Protein AF-M6RD42-F1 (afdb_monomer_lite)

Organism: NCBI:txid1049910

Secondary structure (DSSP, 8-state):
-GGGGGGGSSHHHHHHHHHHHHHHHHHTTT------HHHHHTTTTTSTTGGGGGTTS-EEEEEEEEEGGGHHHHHHHHHHHHHHTT--EEEEEEEEE-----TT-SSSHHHHSS-EEEEEEEEE----

Radius of gyration: 17.09 Å; chains: 1; bounding box: 38×35×44 Å

pLDDT: mean 79.34, std 12.94, range [37.78, 94.69]

Foldseek 3Di:
DLVVCLVLLDDVSLVVVVVVVVVCCVVCPPDDDDDDPCCVVPVPPVDPPNLCSLPPFHKDKDKDKAFPVCVVVVVVVVCVVCVVVVWDFSDKDKDKAADDPDDPPPHDCVPHVHIMMMMITITRPPDD

Sequence (128 aa):
MWIFMLPFANNLGMRFVNFAKFISGYLTNNKPYLQGHAEYAFLLDYVPNWKFMYKPGSMIQYQSFIPKENAVDAFSEILRICQKRGIITWLAVFKKHKPDSFLLTHVIRRLFNGDGFSSNFYKSKKTL

Structure (mmCIF, N/CA/C/O backbone):
data_AF-M6RD42-F1
#
_entry.id   AF-M6RD42-F1
#
loop_
_atom_site.group_PDB
_atom_site.id
_atom_site.type_symbol
_atom_site.label_atom_id
_atom_site.label_alt_id
_atom_site.label_comp_id
_atom_site.label_asym_id
_atom_site.label_entity_id
_atom_site.label_seq_id
_atom_site.pdbx_PDB_ins_code
_atom_site.Cartn_x
_atom_site.Cartn_y
_atom_site.Cartn_z
_atom_site.occupancy
_atom_site.B_iso_or_equiv
_atom_site.auth_seq_id
_atom_site.auth_comp_id
_atom_site.auth_asym_id
_atom_site.auth_atom_id
_atom_site.pdbx_PDB_model_num
ATOM 1 N N . MET A 1 1 ? 17.470 -5.823 9.401 1.00 77.19 1 MET A N 1
ATOM 2 C CA . MET A 1 1 ? 16.808 -4.977 8.378 1.00 77.19 1 MET A CA 1
ATOM 3 C C . MET A 1 1 ? 15.378 -4.592 8.754 1.00 77.19 1 MET A C 1
ATOM 5 O O . MET A 1 1 ? 15.160 -3.408 8.951 1.00 77.19 1 MET A O 1
ATOM 9 N N . TRP A 1 2 ? 14.422 -5.516 8.937 1.00 84.25 2 TRP A N 1
ATOM 10 C CA . TRP A 1 2 ? 13.022 -5.145 9.257 1.00 84.25 2 TRP A CA 1
ATOM 11 C C . TRP A 1 2 ? 12.836 -4.369 10.580 1.00 84.25 2 TRP A C 1
ATOM 13 O O . TRP A 1 2 ? 11.908 -3.578 10.696 1.00 84.25 2 TRP A O 1
ATOM 23 N N . ILE A 1 3 ? 13.737 -4.533 11.558 1.00 86.75 3 ILE A N 1
ATOM 24 C CA . ILE A 1 3 ? 13.733 -3.778 12.829 1.00 86.75 3 ILE A CA 1
ATOM 25 C C . ILE A 1 3 ? 13.782 -2.262 12.579 1.00 86.75 3 ILE A C 1
ATOM 27 O O . ILE A 1 3 ? 13.112 -1.506 13.273 1.00 86.75 3 ILE A O 1
ATOM 31 N N . PHE A 1 4 ? 14.483 -1.810 11.533 1.00 87.19 4 PHE A N 1
ATOM 32 C CA . PHE A 1 4 ? 14.530 -0.391 11.160 1.00 87.19 4 PHE A CA 1
ATOM 33 C C . PHE A 1 4 ? 13.194 0.140 10.623 1.00 87.19 4 PHE A C 1
ATOM 35 O O . PHE A 1 4 ? 13.001 1.348 10.555 1.00 87.19 4 PHE A O 1
ATOM 42 N N . MET A 1 5 ? 12.248 -0.739 10.276 1.00 85.31 5 MET A N 1
ATOM 43 C CA . MET A 1 5 ? 10.886 -0.348 9.909 1.00 85.31 5 MET A CA 1
ATOM 44 C C . MET A 1 5 ? 10.000 -0.106 11.139 1.00 85.31 5 MET A C 1
ATOM 46 O O . MET A 1 5 ? 8.977 0.564 11.019 1.00 85.31 5 MET A O 1
ATOM 50 N N . LEU A 1 6 ? 10.366 -0.623 12.322 1.00 84.56 6 LEU A N 1
ATOM 51 C CA . LEU A 1 6 ? 9.549 -0.523 13.539 1.00 84.56 6 LEU A CA 1
ATOM 52 C C . LEU A 1 6 ? 9.245 0.918 13.977 1.00 84.56 6 LEU A C 1
ATOM 54 O O . LEU A 1 6 ? 8.080 1.177 14.289 1.00 84.56 6 LEU A O 1
ATOM 58 N N . PRO A 1 7 ? 10.198 1.875 13.950 1.00 85.81 7 PRO A N 1
ATOM 59 C CA . PRO A 1 7 ? 9.907 3.274 14.276 1.00 85.81 7 PRO A CA 1
ATOM 60 C C . PRO A 1 7 ? 8.851 3.897 13.355 1.00 85.81 7 PRO A C 1
ATOM 62 O O . PRO A 1 7 ? 8.127 4.803 13.762 1.00 85.81 7 PRO A O 1
ATOM 65 N N . PHE A 1 8 ? 8.724 3.383 12.128 1.00 85.38 8 PHE A N 1
ATOM 66 C CA . PHE A 1 8 ? 7.752 3.843 11.139 1.00 85.38 8 PHE A CA 1
ATOM 67 C C . PHE A 1 8 ? 6.445 3.039 11.156 1.00 85.38 8 PHE A C 1
ATOM 69 O O . PHE A 1 8 ? 5.462 3.474 10.560 1.00 85.38 8 PHE A O 1
ATOM 76 N N . ALA A 1 9 ? 6.392 1.906 11.868 1.00 83.56 9 ALA A N 1
ATOM 77 C CA . ALA A 1 9 ? 5.231 1.020 11.977 1.00 83.56 9 ALA A CA 1
ATOM 78 C C . ALA A 1 9 ? 4.161 1.569 12.946 1.00 83.56 9 ALA A C 1
ATOM 80 O O . ALA A 1 9 ? 3.707 0.898 13.880 1.00 83.56 9 ALA A O 1
ATOM 81 N N . ASN A 1 10 ? 3.770 2.823 12.742 1.00 84.69 10 ASN A N 1
ATOM 82 C CA . ASN A 1 10 ? 2.680 3.519 13.415 1.00 84.69 10 ASN A CA 1
ATOM 83 C C . ASN A 1 10 ? 2.067 4.553 12.454 1.00 84.69 10 ASN A C 1
ATOM 85 O O . ASN A 1 10 ? 2.589 4.807 11.370 1.00 84.69 10 ASN A O 1
ATOM 89 N N . ASN A 1 11 ? 0.948 5.161 12.846 1.00 83.88 11 ASN A N 1
ATOM 90 C CA . ASN A 1 11 ? 0.191 6.040 11.952 1.00 83.88 11 ASN A CA 1
ATOM 91 C C . ASN A 1 11 ? 0.957 7.305 11.550 1.00 83.88 11 ASN A C 1
ATOM 93 O O . ASN A 1 11 ? 0.844 7.735 10.405 1.00 83.88 11 ASN A O 1
ATOM 97 N N . LEU A 1 12 ? 1.732 7.900 12.460 1.00 87.56 12 LEU A N 1
ATOM 98 C CA . LEU A 1 12 ? 2.526 9.090 12.151 1.00 87.56 12 LEU A CA 1
ATOM 99 C C . LEU A 1 12 ? 3.671 8.730 11.204 1.00 87.56 12 LEU A C 1
ATOM 101 O O . LEU A 1 12 ? 3.803 9.342 10.148 1.00 87.56 12 LEU A O 1
ATOM 105 N N . GLY A 1 13 ? 4.425 7.678 11.527 1.00 88.62 13 GLY A N 1
ATOM 106 C CA . GLY A 1 13 ? 5.510 7.164 10.695 1.00 88.62 13 GLY A CA 1
ATOM 107 C C . GLY A 1 13 ? 5.053 6.835 9.274 1.00 88.62 13 GLY A C 1
ATOM 108 O O . GLY A 1 13 ? 5.639 7.326 8.313 1.00 88.62 13 GLY A O 1
ATOM 109 N N . MET A 1 14 ? 3.949 6.099 9.122 1.00 87.06 14 MET A N 1
ATOM 110 C CA . MET A 1 14 ? 3.400 5.768 7.802 1.00 87.06 14 MET A CA 1
ATOM 111 C C . MET A 1 14 ? 2.906 6.996 7.026 1.00 87.06 14 MET A C 1
ATOM 113 O O . MET A 1 14 ? 3.030 7.028 5.802 1.00 87.06 14 MET A O 1
ATOM 117 N N . ARG A 1 15 ? 2.390 8.034 7.703 1.00 88.50 15 ARG A N 1
ATOM 118 C CA . ARG A 1 15 ? 2.057 9.314 7.050 1.00 88.50 15 ARG A CA 1
ATOM 119 C C . ARG A 1 15 ? 3.306 9.996 6.497 1.00 88.50 15 ARG A C 1
ATOM 121 O O . ARG A 1 15 ? 3.267 10.449 5.356 1.00 88.50 15 ARG A O 1
ATOM 128 N N . PHE A 1 16 ? 4.404 10.017 7.254 1.00 92.25 16 PHE A N 1
ATOM 129 C CA . PHE A 1 16 ? 5.681 10.552 6.774 1.00 92.25 16 PHE A CA 1
ATOM 130 C C . PHE A 1 16 ? 6.237 9.747 5.598 1.00 92.25 16 PHE A C 1
ATOM 132 O O . PHE A 1 16 ? 6.650 10.340 4.606 1.00 92.25 16 PHE A O 1
ATOM 139 N N . VAL A 1 17 ? 6.188 8.412 5.660 1.00 89.62 17 VAL A N 1
ATOM 140 C CA . VAL A 1 17 ? 6.621 7.542 4.553 1.00 89.62 17 VAL A CA 1
ATOM 141 C C . VAL A 1 17 ? 5.811 7.821 3.283 1.00 89.62 17 VAL A C 1
ATOM 143 O O . VAL A 1 17 ? 6.396 8.002 2.215 1.00 89.62 17 VAL A O 1
ATOM 146 N N . ASN A 1 18 ? 4.481 7.917 3.390 1.00 89.81 18 ASN A N 1
ATOM 147 C CA . ASN A 1 18 ? 3.617 8.240 2.251 1.00 89.81 18 ASN A CA 1
ATOM 148 C C . ASN A 1 18 ? 3.896 9.639 1.692 1.00 89.81 18 ASN A C 1
ATOM 150 O O . ASN A 1 18 ? 3.967 9.806 0.476 1.00 89.81 18 ASN A O 1
ATOM 154 N N . PHE A 1 19 ? 4.095 10.631 2.562 1.00 92.69 19 PHE A N 1
ATOM 155 C CA . PHE A 1 19 ? 4.443 11.988 2.150 1.00 92.69 19 PHE A CA 1
ATOM 156 C C . PHE A 1 19 ? 5.787 12.030 1.412 1.00 92.69 19 PHE A C 1
ATOM 158 O O . PHE A 1 19 ? 5.869 12.568 0.311 1.00 92.69 19 PHE A O 1
ATOM 165 N N . ALA A 1 20 ? 6.822 11.391 1.959 1.00 93.19 20 ALA A N 1
ATOM 166 C CA . ALA A 1 20 ? 8.133 11.307 1.322 1.00 93.19 20 ALA A CA 1
ATOM 167 C C . ALA A 1 20 ? 8.062 10.605 -0.045 1.00 93.19 20 ALA A C 1
ATOM 169 O O . ALA A 1 20 ? 8.658 11.077 -1.013 1.00 93.19 20 ALA A O 1
ATOM 170 N N . LYS A 1 21 ? 7.287 9.514 -0.156 1.00 89.12 21 LYS A N 1
ATOM 171 C CA . LYS A 1 21 ? 7.035 8.825 -1.432 1.00 89.12 21 LYS A CA 1
ATOM 172 C C . LYS A 1 21 ? 6.311 9.714 -2.442 1.00 89.12 21 LYS A C 1
ATOM 174 O O . LYS A 1 21 ? 6.693 9.709 -3.609 1.00 89.12 21 LYS A O 1
ATOM 179 N N . PHE A 1 22 ? 5.313 10.483 -2.008 1.00 90.75 22 PHE A N 1
ATOM 180 C CA . PHE A 1 22 ? 4.601 11.430 -2.867 1.00 90.75 22 PHE A CA 1
ATOM 181 C C . PHE A 1 22 ? 5.543 12.504 -3.422 1.00 90.75 22 PHE A C 1
ATOM 183 O O . PHE A 1 22 ? 5.607 12.692 -4.634 1.00 90.75 22 PHE A O 1
ATOM 190 N N . ILE A 1 23 ? 6.333 13.146 -2.555 1.00 93.69 23 ILE A N 1
ATOM 191 C CA . ILE A 1 23 ? 7.307 14.168 -2.961 1.00 93.69 23 ILE A CA 1
ATOM 192 C C . ILE A 1 23 ? 8.368 13.579 -3.894 1.00 93.69 23 ILE A C 1
ATOM 194 O O . ILE A 1 23 ? 8.653 14.152 -4.942 1.00 93.69 23 ILE A O 1
ATOM 198 N N . SER A 1 24 ? 8.919 12.409 -3.560 1.00 90.38 24 SER A N 1
ATOM 199 C CA . SER A 1 24 ? 9.898 11.724 -4.409 1.00 90.38 24 SER A CA 1
ATOM 200 C C . SER A 1 24 ? 9.331 11.411 -5.799 1.00 90.38 24 SER A C 1
ATOM 202 O O . SER A 1 24 ? 10.000 11.686 -6.795 1.00 90.38 24 SER A O 1
ATOM 204 N N . GLY A 1 25 ? 8.095 10.908 -5.884 1.00 87.12 25 GLY A N 1
ATOM 205 C CA . GLY A 1 25 ? 7.416 10.660 -7.159 1.00 87.12 25 GLY A CA 1
ATOM 206 C C . GLY A 1 25 ? 7.159 11.939 -7.956 1.00 87.12 25 GLY A C 1
ATOM 207 O O . GLY A 1 25 ? 7.402 11.968 -9.159 1.00 87.12 25 GLY A O 1
ATOM 208 N N . TYR A 1 26 ? 6.744 13.014 -7.284 1.00 89.88 26 TYR A N 1
ATOM 209 C CA . TYR A 1 26 ? 6.527 14.319 -7.907 1.00 89.88 26 TYR A CA 1
ATOM 210 C C . TYR A 1 26 ? 7.822 14.907 -8.493 1.00 89.88 26 TYR A C 1
ATOM 212 O O . TYR A 1 26 ? 7.828 15.371 -9.630 1.00 89.88 26 TYR A O 1
ATOM 220 N N . LEU A 1 27 ? 8.938 14.830 -7.758 1.00 89.38 27 LEU A N 1
ATOM 221 C CA . LEU A 1 27 ? 10.241 15.354 -8.192 1.00 89.38 27 LEU A CA 1
ATOM 222 C C . LEU A 1 27 ? 10.931 14.490 -9.262 1.00 89.38 27 LEU A C 1
ATOM 224 O O . LEU A 1 27 ? 11.726 14.997 -10.052 1.00 89.38 27 LEU A O 1
ATOM 228 N N . THR A 1 28 ? 10.658 13.184 -9.283 1.00 83.31 28 THR A N 1
ATOM 229 C CA . THR A 1 28 ? 11.319 12.215 -10.184 1.00 83.31 28 THR A CA 1
ATOM 230 C C . THR A 1 28 ? 10.470 11.896 -11.419 1.00 83.31 28 THR A C 1
ATOM 232 O O . THR A 1 28 ? 10.809 11.004 -12.196 1.00 83.31 28 THR A O 1
ATOM 235 N N . ASN A 1 29 ? 9.358 12.611 -11.610 1.00 76.75 29 ASN A N 1
ATOM 236 C CA . ASN A 1 29 ? 8.379 12.308 -12.644 1.00 76.75 29 ASN A CA 1
ATOM 237 C C . ASN A 1 29 ? 9.036 12.233 -14.043 1.00 76.75 29 ASN A C 1
ATOM 239 O O . ASN A 1 29 ? 9.850 13.083 -14.400 1.00 76.75 29 ASN A O 1
ATOM 243 N N . ASN A 1 30 ? 8.681 11.204 -14.822 1.00 70.19 30 ASN A N 1
ATOM 244 C CA . ASN A 1 30 ? 9.152 10.931 -16.194 1.00 70.19 30 ASN A CA 1
ATOM 245 C C . ASN A 1 30 ? 10.633 10.546 -16.405 1.00 70.19 30 ASN A C 1
ATOM 247 O O . ASN A 1 30 ? 11.122 10.642 -17.531 1.00 70.19 30 ASN A O 1
ATOM 251 N N . LYS A 1 31 ? 11.359 10.060 -15.389 1.00 77.56 31 LYS A N 1
ATOM 252 C CA . LYS A 1 31 ? 12.714 9.512 -15.604 1.00 77.56 31 LYS A CA 1
ATOM 253 C C . LYS A 1 31 ? 12.681 7.990 -15.811 1.00 77.56 31 LYS A C 1
ATOM 255 O O . LYS A 1 31 ? 12.406 7.272 -14.849 1.00 77.56 31 LYS A O 1
ATOM 260 N N . PRO A 1 32 ? 12.962 7.470 -17.022 1.00 81.31 32 PRO A N 1
ATOM 261 C CA . PRO A 1 32 ? 13.121 6.034 -17.212 1.00 81.31 32 PRO A CA 1
ATOM 262 C C . PRO A 1 32 ? 14.357 5.550 -16.444 1.00 81.31 32 PRO A C 1
ATOM 264 O O . PRO A 1 32 ? 15.414 6.177 -16.499 1.00 81.31 32 PRO A O 1
ATOM 267 N N . TYR A 1 33 ? 14.227 4.435 -15.730 1.00 83.94 33 TYR A N 1
ATOM 268 C CA . TYR A 1 33 ? 15.336 3.777 -15.045 1.00 83.94 33 TYR A CA 1
ATOM 269 C C . TYR A 1 33 ? 15.270 2.268 -15.283 1.00 83.94 33 TYR A C 1
ATOM 271 O O . TYR A 1 33 ? 14.195 1.704 -15.493 1.00 83.94 33 TYR A O 1
ATOM 279 N N . LEU A 1 34 ? 16.433 1.619 -15.281 1.00 87.75 34 LEU A N 1
ATOM 280 C CA . LEU A 1 34 ? 16.529 0.167 -15.375 1.00 87.75 34 LEU A CA 1
ATOM 281 C C . LEU A 1 34 ? 16.363 -0.432 -13.979 1.00 87.75 34 LEU A C 1
ATOM 283 O O . LEU A 1 34 ? 17.016 0.004 -13.034 1.00 87.75 34 LEU A O 1
ATOM 287 N N . GLN A 1 35 ? 15.496 -1.433 -13.862 1.00 86.19 35 GLN A N 1
ATOM 288 C CA . GLN A 1 35 ? 15.245 -2.152 -12.617 1.00 86.19 35 GLN A CA 1
ATOM 289 C C . GLN A 1 35 ? 15.253 -3.653 -12.887 1.00 86.19 35 GLN A C 1
ATOM 291 O O . GLN A 1 35 ? 14.742 -4.101 -13.917 1.00 86.19 35 GLN A O 1
ATOM 296 N N . GLY A 1 36 ? 15.805 -4.436 -11.959 1.00 88.81 36 GLY A N 1
ATOM 297 C CA . GLY A 1 36 ? 15.730 -5.888 -12.048 1.00 88.81 36 GLY A CA 1
ATOM 298 C C . GLY A 1 36 ? 14.275 -6.361 -12.023 1.00 88.81 36 GLY A C 1
ATOM 299 O O . GLY A 1 36 ? 13.448 -5.839 -11.274 1.00 88.81 36 GLY A O 1
ATOM 300 N N . HIS A 1 37 ? 13.945 -7.384 -12.815 1.00 86.81 37 HIS A N 1
ATOM 301 C CA . HIS A 1 37 ? 12.573 -7.898 -12.880 1.00 86.81 37 HIS A CA 1
ATOM 302 C C . HIS A 1 37 ? 12.056 -8.355 -11.507 1.00 86.81 37 HIS A C 1
ATOM 304 O O . HIS A 1 37 ? 10.925 -8.047 -11.134 1.00 86.81 37 HIS A O 1
ATOM 310 N N . ALA A 1 38 ? 12.903 -9.038 -10.729 1.00 85.44 38 ALA A N 1
A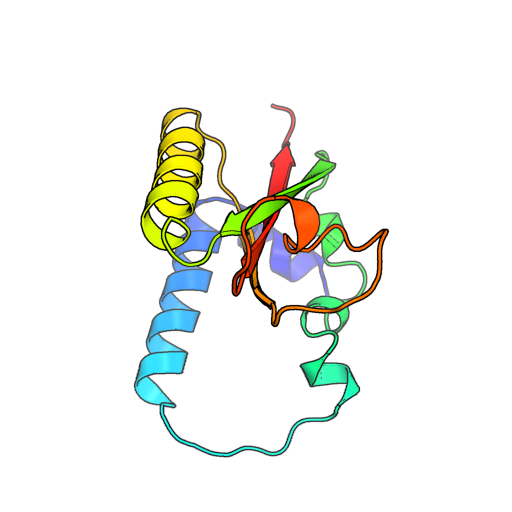TOM 311 C CA . ALA A 1 38 ? 12.553 -9.488 -9.385 1.00 85.44 38 ALA A CA 1
ATOM 312 C C . ALA A 1 38 ? 12.288 -8.312 -8.433 1.00 85.44 38 ALA A C 1
ATOM 314 O O . ALA A 1 38 ? 11.320 -8.334 -7.682 1.00 85.44 38 ALA A O 1
ATOM 315 N N . GLU A 1 39 ? 13.091 -7.251 -8.506 1.00 82.44 39 GLU A N 1
ATOM 316 C CA . GLU A 1 39 ? 12.912 -6.053 -7.679 1.00 82.44 39 GLU A CA 1
ATOM 317 C C . GLU A 1 39 ? 11.615 -5.315 -8.023 1.00 82.44 39 GLU A C 1
ATOM 319 O O . GLU A 1 39 ? 10.960 -4.756 -7.144 1.00 82.44 39 GLU A O 1
ATOM 324 N N . TYR A 1 40 ? 11.242 -5.312 -9.305 1.00 83.75 40 TYR A N 1
ATOM 325 C CA . TYR A 1 40 ? 10.001 -4.708 -9.775 1.00 83.75 40 TYR A CA 1
ATOM 326 C C . TYR A 1 40 ? 8.772 -5.527 -9.356 1.00 83.75 40 TYR A C 1
ATOM 328 O O . TYR A 1 40 ? 7.786 -4.970 -8.874 1.00 83.75 40 TYR A O 1
ATOM 336 N N . ALA A 1 41 ? 8.825 -6.853 -9.510 1.00 83.94 41 ALA A N 1
ATOM 337 C CA . ALA A 1 41 ? 7.710 -7.744 -9.192 1.00 83.94 41 ALA A CA 1
ATOM 338 C C . ALA A 1 41 ? 7.520 -7.958 -7.677 1.00 83.94 41 ALA A C 1
ATOM 340 O O . ALA A 1 41 ? 6.386 -8.089 -7.213 1.00 83.94 41 ALA A O 1
ATOM 341 N N . PHE A 1 42 ? 8.610 -7.957 -6.904 1.00 83.69 42 PHE A N 1
ATOM 342 C CA . PHE A 1 42 ? 8.633 -8.292 -5.477 1.00 83.69 42 PHE A CA 1
ATOM 343 C C . PHE A 1 42 ? 9.202 -7.148 -4.626 1.00 83.69 42 PHE A C 1
ATOM 345 O O . PHE A 1 42 ? 10.061 -7.347 -3.770 1.00 83.69 42 PHE A O 1
ATOM 352 N N . LEU A 1 43 ? 8.681 -5.934 -4.827 1.00 79.88 43 LEU A N 1
ATOM 353 C CA . LEU A 1 43 ? 9.100 -4.703 -4.133 1.00 79.88 43 LEU A CA 1
ATOM 354 C C . LEU A 1 43 ? 9.242 -4.852 -2.608 1.00 79.88 43 LEU A C 1
ATOM 356 O O . LEU A 1 43 ? 10.122 -4.252 -1.995 1.00 79.88 43 LEU A O 1
ATOM 360 N N . LEU A 1 44 ? 8.352 -5.626 -1.984 1.00 77.75 44 LEU A N 1
ATOM 361 C CA . LEU A 1 44 ? 8.328 -5.813 -0.532 1.00 77.75 44 LEU A CA 1
ATOM 362 C C . LEU A 1 44 ? 9.373 -6.828 -0.048 1.00 77.75 44 LEU A C 1
ATOM 364 O O . LEU A 1 44 ? 9.801 -6.755 1.103 1.00 77.75 44 LEU A O 1
ATOM 368 N N . ASP A 1 45 ? 9.825 -7.733 -0.915 1.00 81.25 45 ASP A N 1
ATOM 369 C CA . ASP A 1 45 ? 10.755 -8.804 -0.548 1.00 81.25 45 ASP A CA 1
ATOM 370 C C . ASP A 1 45 ? 12.208 -8.314 -0.460 1.00 81.25 45 ASP A C 1
ATOM 372 O O . ASP A 1 45 ? 13.062 -9.016 0.079 1.00 81.25 45 ASP A O 1
ATOM 376 N N . TYR A 1 46 ? 12.471 -7.062 -0.860 1.00 80.75 46 TYR A N 1
ATOM 377 C CA . TYR A 1 46 ? 13.744 -6.379 -0.606 1.00 80.75 46 TYR A CA 1
ATOM 378 C C . TYR A 1 46 ? 14.096 -6.321 0.889 1.00 80.75 46 TYR A C 1
ATOM 380 O O . TYR A 1 46 ? 15.270 -6.294 1.257 1.00 80.75 46 TYR A O 1
ATOM 388 N N . VAL A 1 47 ? 13.090 -6.301 1.775 1.00 83.62 47 VAL A N 1
ATOM 389 C CA . VAL A 1 47 ? 13.303 -6.371 3.224 1.00 83.62 47 VAL A CA 1
ATOM 390 C C . VAL A 1 47 ? 12.897 -7.756 3.734 1.00 83.62 47 VAL A C 1
ATOM 392 O O . VAL A 1 47 ? 11.704 -8.027 3.913 1.00 83.62 47 VAL A O 1
ATOM 395 N N . PRO A 1 48 ? 13.870 -8.630 4.056 1.00 85.44 48 PRO A N 1
ATOM 396 C CA . PRO A 1 48 ? 13.575 -9.932 4.628 1.00 85.44 48 PRO A CA 1
ATOM 397 C C . PRO A 1 48 ? 12.726 -9.796 5.892 1.00 85.44 48 PRO A C 1
ATOM 399 O O . PRO A 1 48 ? 13.043 -9.009 6.792 1.00 85.44 48 PRO A O 1
ATOM 402 N N . ASN A 1 49 ? 11.657 -10.587 5.968 1.00 87.06 49 ASN A N 1
ATOM 403 C CA . ASN A 1 49 ? 10.713 -10.604 7.087 1.00 87.06 49 ASN A CA 1
ATOM 404 C C . ASN A 1 49 ? 9.994 -9.267 7.357 1.00 87.06 49 ASN A C 1
ATOM 406 O O . ASN A 1 49 ? 9.544 -9.047 8.481 1.00 87.06 49 ASN A O 1
ATOM 410 N N . TRP A 1 50 ? 9.824 -8.389 6.357 1.00 85.38 50 TRP A N 1
ATOM 411 C CA . TRP A 1 50 ? 9.100 -7.112 6.502 1.00 85.38 50 TRP A CA 1
ATOM 412 C C . TRP A 1 50 ? 7.735 -7.257 7.196 1.00 85.38 50 TRP A C 1
ATOM 414 O O . TRP A 1 50 ? 7.362 -6.416 8.006 1.00 85.38 50 TRP A O 1
ATOM 424 N N . LYS A 1 51 ? 7.032 -8.378 6.973 1.00 83.69 51 LYS A N 1
ATOM 425 C CA . LYS A 1 51 ? 5.742 -8.718 7.603 1.00 83.69 51 LYS A CA 1
ATOM 426 C C . LYS A 1 51 ? 5.794 -8.700 9.139 1.00 83.69 51 LYS A C 1
ATOM 428 O O . LYS A 1 51 ? 4.768 -8.522 9.789 1.00 83.69 51 LYS A O 1
ATOM 433 N N . PHE A 1 52 ? 6.969 -8.866 9.749 1.00 86.25 52 PHE A N 1
ATOM 434 C CA . PHE A 1 52 ? 7.124 -8.796 11.205 1.00 86.25 52 PHE A CA 1
ATOM 435 C C . PHE A 1 52 ? 6.921 -7.386 11.764 1.00 86.25 52 PHE A C 1
ATOM 437 O O . PHE A 1 52 ? 6.654 -7.260 12.956 1.00 86.25 52 PHE A O 1
ATOM 444 N N . MET A 1 53 ? 6.915 -6.345 10.922 1.00 84.62 53 MET A N 1
ATOM 445 C CA . MET A 1 53 ? 6.521 -4.990 11.326 1.00 84.62 53 MET A CA 1
ATOM 446 C C . MET A 1 53 ? 5.088 -4.912 11.883 1.00 84.62 53 MET A C 1
ATOM 448 O O . MET A 1 53 ? 4.742 -3.952 12.569 1.00 84.62 53 MET A O 1
ATOM 452 N N . TYR A 1 54 ? 4.251 -5.914 11.591 1.00 80.38 54 TYR A N 1
ATOM 453 C CA . TYR A 1 54 ? 2.873 -5.999 12.071 1.00 80.38 54 TYR A CA 1
ATOM 454 C C . TYR A 1 54 ? 2.732 -6.683 13.443 1.00 80.38 54 TYR A C 1
ATOM 456 O O . TYR A 1 54 ? 1.643 -6.647 14.014 1.00 80.38 54 TYR A O 1
ATOM 464 N N . LYS A 1 55 ? 3.806 -7.271 13.999 1.00 82.19 55 LYS A N 1
ATOM 465 C CA . LYS A 1 55 ? 3.795 -7.907 15.330 1.00 82.19 55 LYS A CA 1
ATOM 466 C C . LYS A 1 55 ? 3.598 -6.872 16.460 1.00 82.19 55 LYS A C 1
ATOM 468 O O . LYS A 1 55 ? 3.956 -5.705 16.278 1.00 82.19 55 LYS A O 1
ATOM 473 N N . PRO A 1 56 ? 3.029 -7.265 17.621 1.00 77.19 56 PRO A N 1
ATOM 474 C CA . PRO A 1 56 ? 2.502 -8.597 17.976 1.00 77.19 56 PRO A CA 1
ATOM 475 C C . PRO A 1 56 ? 1.166 -8.932 17.295 1.00 77.19 56 PRO A C 1
ATOM 477 O O . PRO A 1 56 ? 0.641 -10.029 17.452 1.00 77.19 56 PRO A O 1
ATOM 480 N N . GLY A 1 57 ? 0.624 -7.981 16.537 1.00 77.44 57 GLY A N 1
ATOM 481 C CA . GLY A 1 57 ? -0.589 -8.141 15.766 1.00 77.44 57 GLY A CA 1
ATOM 482 C C . GLY A 1 57 ? -0.468 -9.074 14.569 1.00 77.44 57 GLY A C 1
ATOM 483 O O . GLY A 1 57 ? 0.542 -9.738 14.328 1.00 77.44 57 GLY A O 1
ATOM 484 N N . SER A 1 58 ? -1.532 -9.079 13.775 1.00 74.38 58 SER A N 1
ATOM 485 C CA . SER A 1 58 ? -1.604 -9.812 12.518 1.00 74.38 58 SER A CA 1
ATOM 486 C C . SER A 1 58 ? -1.948 -8.896 11.353 1.00 74.38 58 SER A C 1
ATOM 488 O O . SER A 1 58 ? -2.435 -7.774 11.529 1.00 74.38 58 SER A O 1
ATOM 490 N N . MET A 1 59 ? -1.670 -9.401 10.154 1.00 79.88 59 MET A N 1
ATOM 491 C CA . MET A 1 59 ? -1.965 -8.742 8.895 1.00 79.88 59 MET A CA 1
ATOM 492 C C . MET A 1 59 ? -3.206 -9.380 8.266 1.00 79.88 59 MET A C 1
ATOM 494 O O . MET A 1 59 ? -3.149 -10.527 7.829 1.00 79.88 59 MET A O 1
ATOM 498 N N . ILE A 1 60 ? -4.322 -8.652 8.216 1.00 82.94 60 ILE A N 1
ATOM 499 C CA . ILE A 1 60 ? -5.539 -9.127 7.536 1.00 82.94 60 ILE A CA 1
ATOM 500 C C . ILE A 1 60 ? -5.516 -8.619 6.102 1.00 82.94 60 ILE A C 1
ATOM 502 O O . ILE A 1 60 ? -5.380 -7.412 5.898 1.00 82.94 60 ILE A O 1
ATOM 506 N N . GLN A 1 61 ? -5.657 -9.535 5.144 1.00 84.75 61 GLN A N 1
ATOM 507 C CA . GLN A 1 61 ? -5.758 -9.227 3.720 1.00 84.75 61 GLN A CA 1
ATOM 508 C C . GLN A 1 61 ? -7.221 -9.249 3.304 1.00 84.75 61 GLN A C 1
ATOM 510 O O . GLN A 1 61 ? -7.909 -10.243 3.530 1.00 84.75 61 GLN A O 1
ATOM 515 N N . TYR A 1 62 ? -7.686 -8.165 2.696 1.00 87.25 62 TYR A N 1
ATOM 516 C CA . TYR A 1 62 ? -9.006 -8.109 2.086 1.00 87.25 62 TYR A CA 1
ATOM 517 C C . TYR A 1 62 ? -8.876 -7.679 0.630 1.00 87.25 62 TYR A C 1
ATOM 519 O O . TYR A 1 62 ? -8.395 -6.574 0.357 1.00 87.25 62 TYR A O 1
ATOM 527 N N . GLN A 1 63 ? -9.290 -8.563 -0.282 1.00 87.06 63 GLN A N 1
ATOM 528 C CA . GLN A 1 63 ? -9.293 -8.302 -1.714 1.00 87.06 63 GLN A CA 1
ATOM 529 C C . GLN A 1 63 ? -10.715 -8.054 -2.201 1.00 87.06 63 GLN A C 1
ATOM 531 O O . GLN A 1 63 ? -11.559 -8.944 -2.127 1.00 87.06 63 GLN A O 1
ATOM 536 N N . SER A 1 64 ? -10.974 -6.860 -2.723 1.00 87.00 64 SER A N 1
ATOM 537 C CA . SER A 1 64 ? -12.230 -6.549 -3.405 1.00 87.00 64 SER A CA 1
ATOM 538 C C . SER A 1 64 ? -12.015 -6.444 -4.906 1.00 87.00 64 SER A C 1
ATOM 540 O O . SER A 1 64 ? -10.939 -6.061 -5.364 1.00 87.00 64 SER A O 1
ATOM 542 N N . PHE A 1 65 ? -13.060 -6.784 -5.657 1.00 85.25 65 PHE A N 1
ATOM 543 C CA . PHE A 1 65 ? -13.142 -6.686 -7.108 1.00 85.25 65 PHE A CA 1
ATOM 544 C C . PHE A 1 65 ? -14.342 -5.806 -7.453 1.00 85.25 65 PHE A C 1
ATOM 546 O O . PHE A 1 65 ? -15.460 -6.110 -7.044 1.00 85.25 65 PHE A O 1
ATOM 553 N N . ILE A 1 66 ? -14.104 -4.702 -8.161 1.00 86.19 66 ILE A N 1
ATOM 554 C CA . ILE A 1 66 ? -15.112 -3.682 -8.459 1.00 86.19 66 ILE A CA 1
ATOM 555 C C . ILE A 1 66 ? -15.118 -3.384 -9.966 1.00 86.19 66 ILE A C 1
ATOM 557 O O . ILE A 1 66 ? -14.037 -3.239 -10.547 1.00 86.19 66 ILE A O 1
ATOM 561 N N . PRO A 1 67 ? -16.295 -3.282 -10.611 1.00 85.44 67 PRO A N 1
ATOM 562 C CA . PRO A 1 67 ? -16.410 -2.846 -12.004 1.00 85.44 67 PRO A CA 1
ATOM 563 C C . PRO A 1 67 ? -15.783 -1.474 -12.218 1.00 85.44 67 PRO A C 1
ATOM 565 O O . PRO A 1 67 ? -15.813 -0.628 -11.322 1.00 85.44 67 PRO A O 1
ATOM 568 N N . LYS A 1 68 ? -15.220 -1.241 -13.404 1.00 85.06 68 LYS A N 1
ATOM 569 C CA . LYS A 1 68 ? -14.558 0.022 -13.750 1.00 85.06 68 LYS A CA 1
ATOM 570 C C . LYS A 1 68 ? -15.454 1.236 -13.521 1.00 85.06 68 LYS A C 1
ATOM 572 O O . LYS A 1 68 ? -14.960 2.249 -13.034 1.00 85.06 68 LYS A O 1
ATOM 577 N N . GLU A 1 69 ? -16.732 1.119 -13.856 1.00 86.94 69 GLU A N 1
ATOM 578 C CA . GLU A 1 69 ? -17.727 2.192 -13.803 1.00 86.94 69 GLU A CA 1
ATOM 579 C C . GLU A 1 69 ? -17.883 2.725 -12.374 1.00 86.94 69 GLU A C 1
ATOM 581 O O . GLU A 1 69 ? -18.017 3.927 -12.176 1.00 86.94 69 GLU A O 1
ATOM 586 N N . ASN A 1 70 ? -17.761 1.839 -11.379 1.00 89.94 70 ASN A N 1
ATOM 587 C CA . ASN A 1 70 ? -18.000 2.152 -9.970 1.00 89.94 70 ASN A CA 1
ATOM 588 C C . ASN A 1 70 ? -16.713 2.108 -9.128 1.00 89.94 70 ASN A C 1
ATOM 590 O O . ASN A 1 70 ? -16.763 2.283 -7.910 1.00 89.94 70 ASN A O 1
ATOM 594 N N . ALA A 1 71 ? -15.557 1.836 -9.745 1.00 88.81 71 ALA A N 1
ATOM 595 C CA . ALA A 1 71 ? -14.305 1.569 -9.039 1.00 88.81 71 ALA A CA 1
ATOM 596 C C . ALA A 1 71 ? -13.895 2.733 -8.129 1.00 88.81 71 ALA A C 1
ATOM 598 O O . ALA A 1 71 ? -13.581 2.518 -6.959 1.00 88.81 71 ALA A O 1
ATOM 599 N N . VAL A 1 72 ? -13.922 3.963 -8.650 1.00 91.50 72 VAL A N 1
ATOM 600 C CA . VAL A 1 72 ? -13.492 5.156 -7.905 1.00 91.50 72 VAL A CA 1
ATOM 601 C C . VAL A 1 72 ? -14.370 5.376 -6.676 1.00 91.50 72 VAL A C 1
ATOM 603 O O . VAL A 1 72 ? -13.843 5.468 -5.565 1.00 91.50 72 VAL A O 1
ATOM 606 N N . ASP A 1 73 ? -15.689 5.402 -6.854 1.00 94.69 73 ASP A N 1
ATOM 607 C CA . ASP A 1 73 ? -16.633 5.661 -5.765 1.00 94.69 73 ASP A CA 1
ATOM 608 C C . ASP A 1 73 ? -16.584 4.566 -4.702 1.00 94.69 73 ASP A C 1
ATOM 610 O O . ASP A 1 73 ? -16.475 4.851 -3.508 1.00 94.69 73 ASP A O 1
ATOM 614 N N . ALA A 1 74 ? -16.583 3.302 -5.122 1.00 93.12 74 ALA A N 1
ATOM 615 C CA . ALA A 1 74 ? -16.626 2.188 -4.191 1.00 93.12 74 ALA A CA 1
ATOM 616 C C . ALA A 1 74 ? -15.312 2.020 -3.410 1.00 93.12 74 ALA A C 1
ATOM 618 O O . ALA A 1 74 ? -15.356 1.789 -2.202 1.00 93.12 74 ALA A O 1
ATOM 619 N N . PHE A 1 75 ? -14.135 2.187 -4.032 1.00 92.00 75 PHE A N 1
ATOM 620 C CA . PHE A 1 75 ? -12.878 2.183 -3.268 1.00 92.00 75 PHE A CA 1
ATOM 621 C C . PHE A 1 75 ? -12.763 3.395 -2.345 1.00 92.00 75 PHE A C 1
ATOM 623 O O . PHE A 1 75 ? -12.267 3.253 -1.225 1.00 92.00 75 PHE A O 1
ATOM 630 N N . SER A 1 76 ? -13.242 4.565 -2.776 1.00 93.00 76 SER A N 1
ATOM 631 C CA . SER A 1 76 ? -13.262 5.765 -1.934 1.00 93.00 76 SER A CA 1
ATOM 632 C C . SER A 1 76 ? -14.136 5.556 -0.699 1.00 93.00 76 SER A C 1
ATOM 634 O O . SER A 1 76 ? -13.731 5.908 0.409 1.00 93.00 76 SER A O 1
ATOM 636 N N . GLU A 1 77 ? -15.297 4.921 -0.865 1.00 94.44 77 GLU A N 1
ATOM 637 C CA . GLU A 1 77 ? -16.193 4.584 0.239 1.00 94.44 77 GLU A CA 1
ATOM 638 C C . GLU A 1 77 ? -15.591 3.521 1.166 1.00 94.44 77 GLU A C 1
ATOM 640 O O . GLU A 1 77 ? -15.627 3.687 2.385 1.00 94.44 77 GLU A O 1
ATOM 645 N N . ILE A 1 78 ? -14.945 2.481 0.624 1.00 91.56 78 ILE A N 1
ATOM 646 C CA . ILE A 1 78 ? -14.215 1.490 1.434 1.00 91.56 78 ILE A CA 1
ATOM 647 C C . ILE A 1 78 ? -13.169 2.187 2.314 1.00 91.56 78 ILE A C 1
ATOM 649 O O . ILE A 1 78 ? -13.140 1.970 3.527 1.00 91.56 78 ILE A O 1
ATOM 653 N N . LEU A 1 79 ? -12.343 3.063 1.733 1.00 89.94 79 LEU A N 1
ATOM 654 C CA . LEU A 1 79 ? -11.320 3.803 2.474 1.00 89.94 79 LEU A CA 1
ATOM 655 C C . LEU A 1 79 ? -11.935 4.730 3.530 1.00 89.94 79 LEU A C 1
ATOM 657 O O . LEU A 1 79 ? -11.447 4.768 4.662 1.00 89.94 79 LEU A O 1
ATOM 661 N N . ARG A 1 80 ? -13.025 5.429 3.199 1.00 92.12 80 ARG A N 1
ATOM 662 C CA . ARG A 1 80 ? -13.759 6.309 4.121 1.00 92.12 80 ARG A CA 1
ATOM 663 C C . ARG A 1 80 ? -14.322 5.536 5.313 1.00 92.12 80 ARG A C 1
ATOM 665 O O . ARG A 1 80 ? -14.123 5.945 6.458 1.00 92.12 80 ARG A O 1
ATOM 672 N N . ILE A 1 81 ? -14.976 4.399 5.070 1.00 91.75 81 ILE A N 1
ATOM 673 C CA . ILE A 1 81 ? -15.514 3.523 6.122 1.00 91.75 81 ILE A CA 1
ATOM 674 C C . ILE A 1 81 ? -14.380 2.988 6.999 1.00 91.75 81 ILE A C 1
ATOM 676 O O . ILE A 1 81 ? -14.494 2.999 8.227 1.00 91.75 81 ILE A O 1
ATOM 680 N N . CYS A 1 82 ? -13.278 2.543 6.390 1.00 88.62 82 CYS A N 1
ATOM 681 C CA . CYS A 1 82 ? -12.096 2.085 7.111 1.00 88.62 82 CYS A CA 1
ATOM 682 C C . CYS A 1 82 ? -11.557 3.177 8.044 1.00 88.62 82 CYS A C 1
ATOM 684 O O . CYS A 1 82 ? -11.423 2.932 9.243 1.00 88.62 82 CYS A O 1
ATOM 686 N N . GLN A 1 83 ? -11.352 4.395 7.538 1.00 86.88 83 GLN A N 1
ATOM 687 C CA . GLN A 1 83 ? -10.887 5.534 8.335 1.00 86.88 83 GLN A CA 1
ATOM 688 C C . GLN A 1 83 ? -11.849 5.874 9.479 1.00 86.88 83 GLN A C 1
ATOM 690 O O . GLN A 1 83 ? -11.407 6.004 10.620 1.00 86.88 83 GLN A O 1
ATOM 695 N N . LYS A 1 84 ? -13.162 5.928 9.211 1.00 89.50 84 LYS A N 1
ATOM 696 C CA . LYS A 1 84 ? -14.197 6.181 10.231 1.00 89.50 84 LYS A CA 1
ATOM 697 C C . LYS A 1 84 ? -14.179 5.141 11.356 1.00 89.50 84 LYS A C 1
ATOM 699 O O . LYS A 1 84 ? -14.497 5.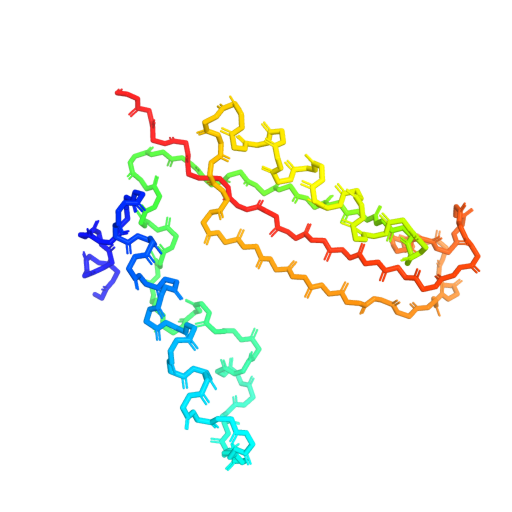461 12.495 1.00 89.50 84 LYS A O 1
ATOM 704 N N . ARG A 1 85 ? -13.795 3.899 11.049 1.00 88.38 85 ARG A N 1
ATOM 705 C CA . ARG A 1 85 ? -13.672 2.792 12.013 1.00 88.38 85 ARG A CA 1
ATOM 706 C C . ARG A 1 85 ? -12.270 2.661 12.625 1.00 88.38 85 ARG A C 1
ATOM 708 O O . ARG A 1 85 ? -11.997 1.658 13.281 1.00 88.38 85 ARG A O 1
ATOM 715 N N . GLY A 1 86 ? -11.363 3.610 12.380 1.00 84.00 86 GLY A N 1
ATOM 716 C CA . GLY A 1 86 ? -9.974 3.543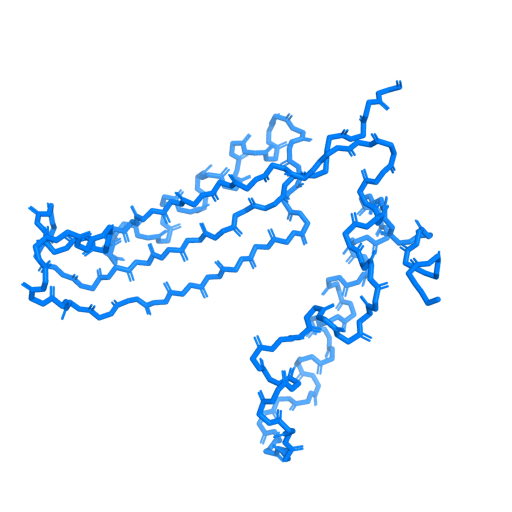 12.852 1.00 84.00 86 GLY A CA 1
ATOM 717 C C . GLY A 1 86 ? -9.156 2.409 12.217 1.00 84.00 86 GLY A C 1
ATOM 718 O O . GLY A 1 86 ? -8.126 1.999 12.749 1.00 84.00 86 GLY A O 1
ATOM 719 N N . ILE A 1 87 ? -9.611 1.865 11.087 1.00 83.62 87 ILE A N 1
ATOM 720 C CA . ILE A 1 87 ? -8.925 0.823 10.326 1.00 83.62 87 ILE A CA 1
ATOM 721 C C . ILE A 1 87 ? -8.053 1.509 9.283 1.00 83.62 87 ILE A C 1
ATOM 723 O O . ILE A 1 87 ? -8.551 2.019 8.285 1.00 83.62 87 ILE A O 1
ATOM 727 N N . ILE A 1 88 ? -6.741 1.505 9.499 1.00 80.75 88 ILE A N 1
ATOM 728 C CA . ILE A 1 88 ? -5.804 2.148 8.579 1.00 80.75 88 ILE A CA 1
ATOM 729 C C . ILE A 1 88 ? -5.125 1.076 7.734 1.00 80.75 88 ILE A C 1
ATOM 731 O O . ILE A 1 88 ? -4.453 0.178 8.243 1.00 80.75 88 ILE A O 1
ATOM 735 N N . THR A 1 89 ? -5.324 1.178 6.425 1.00 81.88 89 THR A N 1
ATOM 736 C CA . THR A 1 89 ? -4.737 0.294 5.421 1.00 81.88 89 THR A CA 1
ATOM 737 C C . THR A 1 89 ? -3.335 0.788 5.077 1.00 81.88 89 THR A C 1
ATOM 739 O O . THR A 1 89 ? -3.178 1.707 4.275 1.00 81.88 89 THR A O 1
ATOM 742 N N . TRP A 1 90 ? -2.305 0.226 5.716 1.00 80.12 90 TRP A N 1
ATOM 743 C CA . TRP A 1 90 ? -0.912 0.650 5.489 1.00 80.12 90 TRP A CA 1
ATOM 744 C C . TRP A 1 90 ? -0.351 0.187 4.149 1.00 80.12 90 TRP A C 1
ATOM 746 O O . TRP A 1 90 ? 0.526 0.844 3.599 1.00 80.12 90 TRP A O 1
ATOM 756 N N . LEU A 1 91 ? -0.860 -0.925 3.626 1.00 85.06 91 LEU A N 1
ATOM 757 C CA . LEU A 1 91 ? -0.524 -1.415 2.299 1.00 85.06 91 LEU A CA 1
ATOM 758 C C . LEU A 1 91 ? -1.831 -1.586 1.523 1.00 85.06 91 LEU A C 1
ATOM 760 O O . LEU A 1 91 ? -2.764 -2.244 1.989 1.00 85.06 91 LEU A O 1
ATOM 764 N N . ALA A 1 92 ? -1.896 -0.928 0.370 1.00 87.06 92 ALA A N 1
ATOM 765 C CA . ALA A 1 92 ? -2.992 -1.003 -0.579 1.00 87.06 92 ALA A CA 1
ATOM 766 C C . ALA A 1 92 ? -2.392 -1.214 -1.972 1.00 87.06 92 ALA A C 1
ATOM 768 O O . ALA A 1 92 ? -1.569 -0.415 -2.414 1.00 87.06 92 ALA A O 1
ATOM 769 N N . VAL A 1 93 ? -2.773 -2.296 -2.648 1.00 87.19 93 VAL A N 1
ATOM 770 C CA . VAL A 1 93 ? -2.290 -2.604 -4.003 1.00 87.19 93 VAL A CA 1
ATOM 771 C C . VAL A 1 93 ? -3.462 -2.546 -4.955 1.00 87.19 93 VAL A C 1
ATOM 773 O O . VAL A 1 93 ? -4.361 -3.367 -4.823 1.00 87.19 93 VAL A O 1
ATOM 776 N N . PHE A 1 94 ? -3.437 -1.623 -5.912 1.00 87.19 94 PHE A N 1
ATOM 777 C CA . PHE A 1 94 ? -4.462 -1.505 -6.945 1.00 87.19 94 PHE A CA 1
ATOM 778 C C . PHE A 1 94 ? -3.986 -2.132 -8.248 1.00 87.19 94 PHE A C 1
ATOM 780 O O . PHE A 1 94 ? -2.856 -1.914 -8.683 1.00 87.19 94 PHE A O 1
ATOM 787 N N . LYS A 1 95 ? -4.869 -2.893 -8.893 1.00 85.38 95 LYS A N 1
ATOM 788 C CA . LYS A 1 95 ? -4.616 -3.478 -10.208 1.00 85.38 95 LYS A CA 1
ATOM 789 C C . LYS A 1 95 ? -5.846 -3.330 -11.087 1.00 85.38 95 LYS A 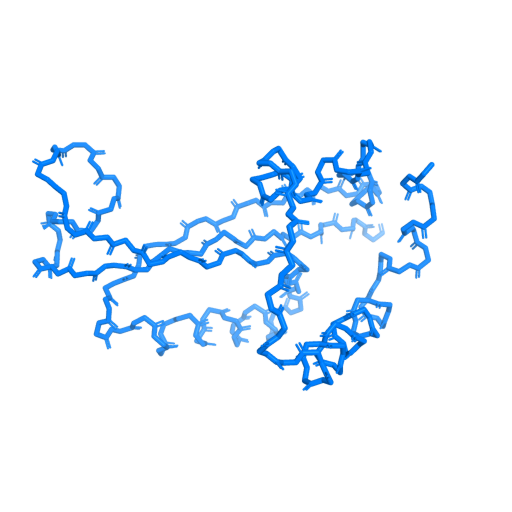C 1
ATOM 791 O O . LYS A 1 95 ? -6.940 -3.732 -10.691 1.00 85.38 95 L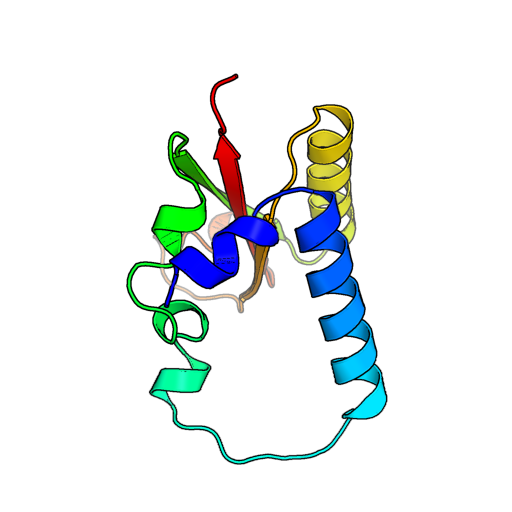YS A O 1
ATOM 796 N N . LYS A 1 96 ? -5.643 -2.784 -12.287 1.00 84.56 96 LYS A N 1
ATOM 797 C CA . LYS A 1 96 ? -6.629 -2.837 -13.365 1.00 84.56 96 LYS A CA 1
ATOM 798 C C . LYS A 1 96 ? -6.559 -4.211 -14.026 1.00 84.56 96 LYS A C 1
ATOM 800 O O . LYS A 1 96 ? -5.482 -4.672 -14.405 1.00 84.56 96 LYS A O 1
ATOM 805 N N . HIS A 1 97 ? -7.709 -4.838 -14.186 1.00 81.50 97 HIS A N 1
ATOM 806 C CA . HIS A 1 97 ? -7.884 -6.104 -14.873 1.00 81.50 97 HIS A CA 1
ATOM 807 C C . HIS A 1 97 ? -8.567 -5.882 -16.212 1.00 81.50 97 HIS A C 1
ATOM 809 O O . HIS A 1 97 ? -9.490 -5.074 -16.322 1.00 81.50 97 HIS A O 1
ATOM 815 N N . LYS A 1 98 ? -8.108 -6.632 -17.212 1.00 78.12 98 LYS A N 1
ATOM 816 C CA . LYS A 1 98 ? -8.769 -6.744 -18.510 1.00 78.12 98 LYS A CA 1
ATOM 817 C C . LYS A 1 98 ? -9.760 -7.911 -18.476 1.00 78.12 98 LYS A C 1
ATOM 819 O O . LYS A 1 98 ? -9.535 -8.863 -17.725 1.00 78.12 98 LYS A O 1
ATOM 824 N N . PRO A 1 99 ? -10.826 -7.869 -19.283 1.00 71.06 99 PRO A N 1
ATOM 825 C CA . PRO A 1 99 ? -11.787 -8.959 -19.354 1.00 71.06 99 PRO A CA 1
ATOM 826 C C . PRO A 1 99 ? -11.131 -10.232 -19.904 1.00 71.06 99 PRO A C 1
ATOM 828 O O . PRO A 1 99 ? -10.611 -10.233 -21.015 1.00 71.06 99 PRO A O 1
ATOM 831 N N . ASP A 1 100 ? -11.254 -11.353 -19.192 1.00 70.88 100 ASP A N 1
ATOM 832 C CA . ASP A 1 100 ? -10.706 -12.658 -19.600 1.00 70.88 100 ASP A CA 1
ATOM 833 C C . ASP A 1 100 ? -11.780 -13.756 -19.601 1.00 70.88 100 ASP A C 1
ATOM 835 O O . ASP A 1 100 ? -12.668 -13.747 -18.755 1.00 70.88 100 ASP A O 1
ATOM 839 N N . SER A 1 101 ? -11.723 -14.652 -20.591 1.00 63.81 101 SER A N 1
ATOM 840 C CA . SER A 1 101 ? -12.753 -15.646 -20.938 1.00 63.81 101 SER A CA 1
ATOM 841 C C . SER A 1 101 ? -12.860 -16.839 -19.989 1.00 63.81 101 SER A C 1
ATOM 843 O O . SER A 1 101 ? -13.787 -17.637 -20.117 1.00 63.81 101 SER A O 1
ATOM 845 N N . PHE A 1 102 ? -11.946 -16.955 -19.030 1.00 70.12 102 PHE A N 1
ATOM 846 C CA . PHE A 1 102 ? -11.909 -18.072 -18.100 1.00 70.12 102 PHE A CA 1
ATOM 847 C C . PHE A 1 102 ? -13.074 -18.033 -17.084 1.00 70.12 102 PHE A C 1
ATOM 849 O O . PHE A 1 102 ? -13.459 -16.986 -16.565 1.00 70.12 102 PHE A O 1
ATOM 856 N N . LEU A 1 103 ? -13.680 -19.197 -16.823 1.00 60.69 103 LEU A N 1
ATOM 857 C CA . LEU A 1 103 ? -14.960 -19.323 -16.104 1.00 60.69 103 LEU A CA 1
ATOM 858 C C . LEU A 1 103 ? -14.847 -19.180 -14.576 1.00 60.69 103 LEU A C 1
ATOM 860 O O . LEU A 1 103 ? -15.822 -18.805 -13.928 1.00 60.69 103 LEU A O 1
ATOM 864 N N . LEU A 1 104 ? -13.675 -19.473 -14.004 1.00 62.88 104 LEU A N 1
ATOM 865 C CA . LEU A 1 104 ? -13.396 -19.386 -12.560 1.00 62.88 104 LEU A CA 1
ATOM 866 C C . LEU A 1 104 ? -12.615 -18.120 -12.186 1.00 62.88 104 LEU A C 1
ATOM 868 O O . LEU A 1 104 ? -12.074 -18.002 -11.081 1.00 62.88 104 LEU A O 1
ATOM 872 N N . THR A 1 105 ? -12.521 -17.161 -13.106 1.00 59.94 105 THR A N 1
ATOM 873 C CA . THR A 1 105 ? -11.812 -15.923 -12.823 1.00 59.94 105 THR A CA 1
ATOM 874 C C . THR A 1 105 ? -12.616 -15.124 -11.809 1.00 59.94 105 THR A C 1
ATOM 876 O O . THR A 1 105 ? -13.722 -14.664 -12.082 1.00 59.94 105 THR A O 1
ATOM 879 N N . HIS A 1 106 ? -12.017 -14.894 -10.640 1.00 59.62 106 HIS A N 1
ATOM 880 C CA . HIS A 1 106 ? -12.531 -13.958 -9.633 1.00 59.62 106 HIS A CA 1
ATOM 881 C C . HIS A 1 106 ? -12.628 -12.518 -10.188 1.00 59.62 106 HIS A C 1
ATOM 883 O O . HIS A 1 106 ? -13.263 -11.641 -9.608 1.00 59.62 106 HIS A O 1
ATOM 889 N N . VAL A 1 107 ? -12.014 -12.278 -11.350 1.00 56.53 107 VAL A N 1
ATOM 890 C CA . VAL A 1 107 ? -12.105 -11.058 -12.144 1.00 56.53 107 VAL A CA 1
ATOM 891 C C . VAL A 1 107 ? -13.413 -11.062 -12.938 1.00 56.53 107 VAL A C 1
ATOM 893 O O . VAL A 1 107 ? -13.453 -11.571 -14.050 1.00 56.53 107 VAL A O 1
ATOM 896 N N . ILE A 1 108 ? -14.460 -10.491 -12.337 1.00 55.09 108 ILE A N 1
ATOM 897 C CA . ILE A 1 108 ? -15.503 -9.573 -12.869 1.00 55.09 108 ILE A CA 1
ATOM 898 C C . ILE A 1 108 ? -16.242 -9.909 -14.196 1.00 55.09 108 ILE A C 1
ATOM 900 O O . ILE A 1 108 ? -17.326 -9.366 -14.412 1.00 55.09 108 ILE A O 1
ATOM 904 N N . ARG A 1 109 ? -15.798 -10.837 -15.058 1.00 44.84 109 ARG A N 1
ATOM 905 C CA . ARG A 1 109 ? -16.431 -11.107 -16.362 1.00 44.84 109 ARG A CA 1
ATOM 906 C C . ARG A 1 109 ? -17.871 -11.593 -16.214 1.00 44.84 109 ARG A C 1
ATOM 908 O O . ARG A 1 109 ? -18.730 -11.106 -16.938 1.00 44.84 109 ARG A O 1
ATOM 915 N N . ARG A 1 110 ? -18.165 -12.511 -15.285 1.00 41.69 110 ARG A N 1
ATOM 916 C CA . ARG A 1 110 ? -19.523 -13.078 -15.187 1.00 41.69 110 ARG A CA 1
ATOM 917 C C . ARG A 1 110 ? -20.544 -12.151 -14.517 1.00 41.69 110 ARG A C 1
ATOM 919 O O . ARG A 1 110 ? -21.734 -12.397 -14.660 1.00 41.69 110 ARG A O 1
ATOM 926 N N . LEU A 1 111 ? -20.110 -11.101 -13.815 1.00 46.94 111 LEU A N 1
ATOM 927 C CA . LEU A 1 111 ? -21.032 -10.204 -13.109 1.00 46.94 111 LEU A CA 1
ATOM 928 C C . LEU A 1 111 ? -21.224 -8.841 -13.794 1.00 46.94 111 LEU A C 1
ATOM 930 O O . LEU A 1 111 ? -22.270 -8.243 -13.575 1.00 46.94 111 LEU A O 1
ATOM 934 N N . PHE A 1 112 ? -20.282 -8.352 -14.622 1.00 48.59 112 PHE A N 1
ATOM 935 C CA . PHE A 1 112 ? -20.334 -6.945 -15.064 1.00 48.59 112 PHE A CA 1
ATOM 936 C C . PHE A 1 112 ? -19.887 -6.615 -16.504 1.00 48.59 112 PHE A C 1
ATOM 938 O O . PHE A 1 112 ? -19.808 -5.437 -16.822 1.00 48.59 112 PHE A O 1
ATOM 945 N N . ASN A 1 113 ? -19.636 -7.581 -17.404 1.00 51.72 113 ASN A N 1
ATOM 946 C CA . ASN A 1 113 ? -19.362 -7.297 -18.835 1.00 51.72 113 ASN A CA 1
ATOM 947 C C . ASN A 1 113 ? -18.326 -6.162 -19.098 1.00 51.72 113 ASN A C 1
ATOM 949 O O . ASN A 1 113 ? -18.507 -5.358 -20.011 1.00 51.72 113 ASN A O 1
ATOM 953 N N . GLY A 1 114 ? -17.231 -6.074 -18.328 1.00 55.28 114 GLY A N 1
ATOM 954 C CA . GLY A 1 114 ? -16.304 -4.938 -18.448 1.00 55.28 114 GLY A CA 1
ATOM 955 C C . GLY A 1 114 ? -14.927 -5.109 -17.802 1.00 55.28 114 GLY A C 1
ATOM 956 O O . GLY A 1 114 ? -14.605 -6.149 -17.222 1.00 55.28 114 GLY A O 1
ATOM 957 N N . ASP A 1 115 ? -14.104 -4.062 -17.937 1.00 56.88 115 ASP A N 1
ATOM 958 C CA . ASP A 1 115 ? -12.851 -3.897 -17.192 1.00 56.88 115 ASP A CA 1
ATOM 959 C C . ASP A 1 115 ? -13.151 -3.870 -15.685 1.00 56.88 115 ASP A C 1
ATOM 961 O O . ASP A 1 115 ? -14.165 -3.337 -15.234 1.00 56.88 115 ASP A O 1
ATOM 965 N N . GLY A 1 116 ? -12.229 -4.397 -14.889 1.00 63.19 116 GLY A N 1
ATOM 966 C CA . GLY A 1 116 ? -12.384 -4.472 -13.444 1.00 63.19 116 GLY A CA 1
ATOM 967 C C . GLY A 1 116 ? -11.188 -3.905 -12.706 1.00 63.19 116 GLY A C 1
ATOM 968 O O . GLY A 1 116 ? -10.081 -3.866 -13.235 1.00 63.19 116 GLY A O 1
ATOM 969 N N . PHE A 1 117 ? -11.373 -3.504 -11.458 1.00 69.00 117 PHE A N 1
ATOM 970 C CA . PHE A 1 117 ? -10.278 -3.146 -10.569 1.00 69.00 117 PHE A CA 1
ATOM 971 C C . PHE A 1 117 ? -10.296 -4.046 -9.348 1.00 69.00 117 PHE A C 1
ATOM 973 O O . PHE A 1 117 ? -11.356 -4.348 -8.806 1.00 69.00 117 PHE A O 1
ATOM 980 N N . SER A 1 118 ? -9.114 -4.454 -8.897 1.00 70.19 118 SER A N 1
ATOM 981 C CA . SER A 1 118 ? -8.969 -5.087 -7.594 1.00 70.19 118 SER A CA 1
ATOM 982 C C . SER A 1 118 ? -8.073 -4.278 -6.691 1.00 70.19 118 SER A C 1
ATOM 984 O O . SER A 1 118 ? -7.065 -3.740 -7.160 1.00 70.19 118 SER A O 1
ATOM 986 N N . SER A 1 119 ? -8.366 -4.313 -5.399 1.00 70.06 119 SER A N 1
ATOM 987 C CA . SER A 1 119 ? -7.460 -3.807 -4.378 1.00 70.06 119 SER A CA 1
ATOM 988 C C . SER A 1 119 ? -7.181 -4.857 -3.315 1.00 70.06 119 SER A C 1
ATOM 990 O O . SER A 1 119 ? -8.133 -5.458 -2.829 1.00 70.06 119 SER A O 1
ATOM 992 N N . ASN A 1 120 ? -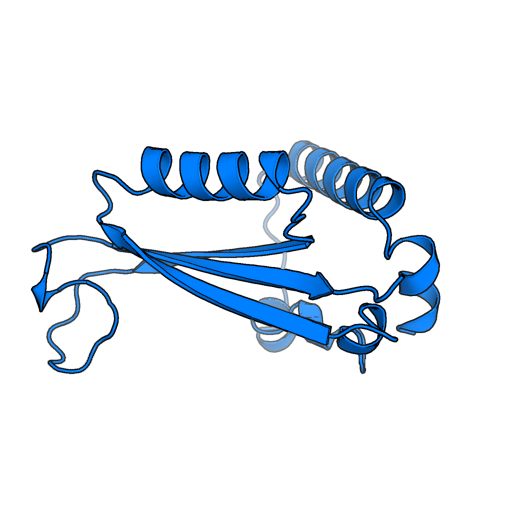5.923 -5.020 -2.906 1.00 62.88 120 ASN A N 1
ATOM 993 C CA . ASN A 1 120 ? -5.570 -5.732 -1.675 1.00 62.88 120 ASN A CA 1
ATOM 994 C C . ASN A 1 120 ? -5.307 -4.726 -0.565 1.00 62.88 120 ASN A C 1
ATOM 996 O O . ASN A 1 120 ? -4.342 -3.969 -0.658 1.00 62.88 120 ASN A O 1
ATOM 1000 N N . PHE A 1 121 ? -6.130 -4.741 0.478 1.00 68.44 121 PHE A N 1
ATOM 1001 C CA . PHE A 1 121 ? -5.916 -3.947 1.681 1.00 68.44 121 PHE A CA 1
ATOM 1002 C C . PHE A 1 121 ? -5.318 -4.801 2.789 1.00 68.44 121 PHE A C 1
ATOM 1004 O O . PHE A 1 121 ? -5.827 -5.880 3.092 1.00 68.44 121 PHE A O 1
ATOM 1011 N N . TYR A 1 122 ? -4.275 -4.281 3.427 1.00 62.22 122 TYR A N 1
ATOM 1012 C CA . TYR A 1 122 ? -3.610 -4.927 4.548 1.00 62.22 122 TYR A CA 1
ATOM 1013 C C . TYR A 1 122 ? -3.800 -4.106 5.823 1.00 62.22 122 TYR A C 1
ATOM 1015 O O . TYR A 1 122 ? -3.426 -2.929 5.886 1.00 62.22 122 TYR A O 1
ATOM 1023 N N . LYS A 1 123 ? -4.364 -4.735 6.857 1.00 65.19 123 LYS A N 1
ATOM 1024 C CA . LYS A 1 123 ? -4.553 -4.136 8.186 1.00 65.19 123 LYS A CA 1
ATOM 1025 C C . LYS A 1 123 ? -3.532 -4.685 9.173 1.00 65.19 123 LYS A C 1
ATOM 1027 O O . LYS A 1 123 ? -3.458 -5.897 9.320 1.00 65.19 123 LYS A O 1
ATOM 1032 N N . SER A 1 124 ? -2.875 -3.808 9.933 1.00 58.66 124 SER A N 1
ATOM 1033 C CA . SER A 1 124 ? -2.180 -4.180 11.172 1.00 58.66 124 SER A CA 1
ATOM 1034 C C . SER A 1 124 ? -3.173 -4.233 12.332 1.00 58.66 124 SER A C 1
ATOM 1036 O O . SER A 1 124 ? -3.774 -3.214 12.677 1.00 58.66 124 SER A O 1
ATOM 1038 N N . LYS A 1 125 ? -3.385 -5.401 12.939 1.00 55.03 125 LYS A N 1
ATOM 1039 C CA . LYS A 1 125 ? -4.183 -5.530 14.165 1.00 55.03 125 LYS A CA 1
ATOM 1040 C C . LYS A 1 125 ? -3.237 -5.524 15.367 1.00 55.03 125 LYS A C 1
ATOM 1042 O O . LYS A 1 125 ? -3.036 -6.571 15.963 1.00 55.03 125 LYS A O 1
ATOM 1047 N N . LYS A 1 126 ? -2.611 -4.386 15.698 1.00 54.09 126 LYS A N 1
ATOM 1048 C CA . LYS A 1 126 ? -1.877 -4.271 16.970 1.00 54.09 126 LYS A CA 1
ATOM 1049 C C . LYS A 1 126 ? -2.899 -4.448 18.093 1.00 54.09 126 LYS A C 1
ATOM 1051 O O . LYS A 1 126 ? -3.769 -3.598 18.263 1.00 54.09 126 LYS A O 1
ATOM 1056 N N . THR A 1 127 ? -2.879 -5.606 18.744 1.00 45.00 127 THR A N 1
ATOM 1057 C CA . THR A 1 127 ? -3.581 -5.825 20.007 1.00 45.00 127 THR A CA 1
ATOM 1058 C C . THR A 1 127 ? -3.113 -4.734 20.967 1.00 45.00 127 THR A C 1
ATOM 1060 O O . THR A 1 127 ? -1.914 -4.448 20.997 1.00 45.00 127 THR A O 1
ATOM 1063 N N . LEU A 1 128 ? -4.075 -4.074 21.617 1.00 37.78 128 LEU A N 1
ATOM 1064 C CA . LEU A 1 128 ? -3.833 -3.106 22.688 1.00 37.78 128 LEU A CA 1
ATOM 1065 C C . LEU A 1 128 ? -2.911 -3.703 23.754 1.00 37.78 128 LEU A C 1
ATOM 1067 O O . LEU A 1 128 ? -3.077 -4.913 24.033 1.00 37.78 128 LEU A O 1
#